Protein AF-Q4DKX8-F1 (afdb_monomer_lite)

pLDDT: mean 73.61, std 17.2, range [34.38, 92.38]

Organism: Trypanosoma cruzi (strain CL Brener) (NCBI:txid353153)

InterPro domains:
  IPR026714 Small acidic protein [PTHR22175] (88-178)
  IPR028124 Small acidic protein-like domain [PF15477] (117-176)

Structure (mmCIF, N/CA/C/O backbone):
data_AF-Q4DKX8-F1
#
_entry.id   AF-Q4DKX8-F1
#
loop_
_atom_site.group_PDB
_atom_site.id
_atom_site.type_symbol
_atom_site.label_atom_id
_atom_site.label_alt_id
_atom_site.label_comp_id
_atom_site.label_asym_id
_atom_site.label_entity_id
_atom_site.label_seq_id
_atom_site.pdbx_PDB_ins_code
_atom_site.Cartn_x
_atom_site.Cartn_y
_atom_site.Cartn_z
_atom_site.occupancy
_atom_site.B_iso_or_equiv
_atom_site.auth_seq_id
_atom_site.auth_comp_id
_atom_site.auth_asym_id
_atom_site.auth_atom_id
_atom_site.pdbx_PDB_model_num
ATOM 1 N N . MET A 1 1 ? -4.091 -10.040 37.675 1.00 53.66 1 MET A N 1
ATOM 2 C CA . MET A 1 1 ? -3.765 -8.819 36.909 1.00 53.66 1 MET A CA 1
ATOM 3 C C . MET A 1 1 ? -2.297 -8.882 36.534 1.00 53.66 1 MET A C 1
ATOM 5 O O . MET A 1 1 ? -1.491 -9.149 37.420 1.00 53.66 1 MET A O 1
ATOM 9 N N . ASN A 1 2 ? -1.947 -8.693 35.261 1.00 70.88 2 ASN A N 1
ATOM 10 C CA . ASN A 1 2 ? -0.541 -8.594 34.861 1.00 70.88 2 ASN A CA 1
ATOM 11 C C . ASN A 1 2 ? 0.076 -7.380 35.565 1.00 70.88 2 ASN A C 1
ATOM 13 O O . ASN A 1 2 ? -0.576 -6.344 35.701 1.00 70.88 2 ASN A O 1
ATOM 17 N N . SER A 1 3 ? 1.313 -7.498 36.051 1.00 85.38 3 SER A N 1
ATOM 18 C CA . SER A 1 3 ? 1.998 -6.323 36.591 1.00 85.38 3 SER A CA 1
ATOM 19 C C . SER A 1 3 ? 2.188 -5.300 35.468 1.00 85.38 3 SER A C 1
ATOM 21 O O . SER A 1 3 ? 2.445 -5.677 34.323 1.00 85.38 3 SER A O 1
ATOM 23 N N . LEU A 1 4 ? 2.103 -4.006 35.785 1.00 84.00 4 LEU A N 1
ATOM 24 C CA . LEU A 1 4 ? 2.319 -2.937 34.801 1.00 84.00 4 LEU A CA 1
ATOM 25 C C . LEU A 1 4 ? 3.679 -3.087 34.095 1.00 84.00 4 LEU A C 1
ATOM 27 O O . LEU A 1 4 ? 3.784 -2.877 32.892 1.00 84.00 4 LEU A O 1
ATOM 31 N N . LYS A 1 5 ? 4.699 -3.568 34.819 1.00 88.62 5 LYS A N 1
ATOM 32 C CA . LYS A 1 5 ? 6.015 -3.900 34.257 1.00 88.62 5 LYS A CA 1
ATOM 33 C C . LYS A 1 5 ? 5.950 -5.027 33.216 1.00 88.62 5 LYS A C 1
ATOM 35 O O . LYS A 1 5 ? 6.627 -4.932 32.196 1.00 88.62 5 LYS A O 1
ATOM 40 N N . SER A 1 6 ? 5.143 -6.067 33.447 1.00 86.94 6 SER A N 1
ATOM 41 C CA . SER A 1 6 ? 4.933 -7.150 32.470 1.00 86.94 6 SER A CA 1
ATOM 42 C C . SER A 1 6 ? 4.263 -6.618 31.209 1.00 86.94 6 SER A C 1
ATOM 44 O O . SER A 1 6 ? 4.777 -6.827 30.115 1.00 86.94 6 SER A O 1
ATOM 46 N N . ALA A 1 7 ? 3.187 -5.841 31.369 1.00 85.00 7 ALA A N 1
ATOM 47 C CA . ALA A 1 7 ? 2.455 -5.262 30.245 1.00 85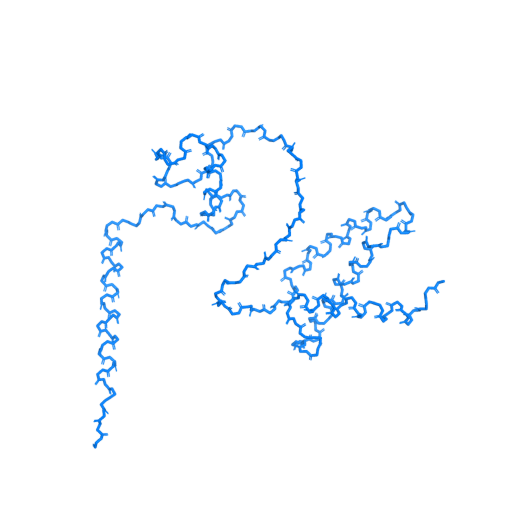.00 7 ALA A CA 1
ATOM 48 C C . ALA A 1 7 ? 3.340 -4.327 29.400 1.00 85.00 7 ALA A C 1
ATOM 50 O O . ALA A 1 7 ? 3.304 -4.375 28.172 1.00 85.00 7 ALA A O 1
ATOM 51 N N . MET A 1 8 ? 4.192 -3.516 30.039 1.00 87.12 8 MET A N 1
ATOM 52 C CA . MET A 1 8 ? 5.156 -2.667 29.329 1.00 87.12 8 MET A CA 1
ATOM 53 C C . MET A 1 8 ? 6.190 -3.487 28.552 1.00 87.12 8 MET A C 1
ATOM 55 O O . MET A 1 8 ? 6.495 -3.151 27.409 1.00 87.12 8 MET A O 1
ATOM 59 N N . LYS A 1 9 ? 6.707 -4.575 29.136 1.00 89.06 9 LYS A N 1
ATOM 60 C CA . LYS A 1 9 ? 7.671 -5.458 28.464 1.00 89.06 9 LYS A CA 1
ATOM 61 C C . LYS A 1 9 ? 7.043 -6.176 27.267 1.00 89.06 9 LYS A C 1
ATOM 63 O O . LYS A 1 9 ? 7.668 -6.273 26.214 1.00 89.06 9 LYS A O 1
ATOM 68 N N . GLU A 1 10 ? 5.803 -6.636 27.409 1.00 87.81 10 GLU A N 1
ATOM 69 C CA . GLU A 1 10 ? 5.019 -7.225 26.320 1.00 87.81 10 GLU A CA 1
ATOM 70 C C . GLU A 1 10 ? 4.785 -6.208 25.199 1.00 87.81 10 GLU A C 1
ATOM 72 O O . GLU A 1 10 ? 5.037 -6.503 24.030 1.00 87.81 10 GLU A O 1
ATOM 77 N N . LEU A 1 11 ? 4.388 -4.980 25.545 1.00 88.31 11 LEU A N 1
ATOM 78 C CA . LEU A 1 11 ? 4.198 -3.908 24.574 1.00 88.31 11 LEU A CA 1
ATOM 79 C C . LEU A 1 11 ? 5.499 -3.592 23.823 1.00 88.31 11 LEU A C 1
ATOM 81 O O . LEU A 1 11 ? 5.490 -3.529 22.593 1.00 88.31 11 LEU A O 1
ATOM 85 N N . GLN A 1 12 ? 6.620 -3.462 24.535 1.00 87.69 12 GLN A N 1
ATOM 86 C CA . GLN A 1 12 ? 7.929 -3.221 23.930 1.00 87.69 12 GLN A CA 1
ATOM 87 C C . GLN A 1 12 ? 8.333 -4.356 22.979 1.00 87.69 12 GLN A C 1
ATOM 89 O O . GLN A 1 12 ? 8.788 -4.086 21.869 1.00 87.69 12 GLN A O 1
ATOM 94 N N . ALA A 1 13 ? 8.093 -5.614 23.355 1.00 88.56 13 ALA A N 1
ATOM 95 C CA . ALA A 1 13 ? 8.340 -6.759 22.481 1.00 88.56 13 ALA A CA 1
ATOM 96 C C . ALA A 1 13 ? 7.457 -6.722 21.220 1.00 88.56 13 ALA A C 1
ATOM 98 O O . ALA A 1 13 ? 7.939 -6.967 20.116 1.00 88.56 13 ALA A O 1
ATOM 99 N N . THR A 1 14 ? 6.174 -6.358 21.347 1.00 89.06 14 THR A N 1
ATOM 100 C CA . THR A 1 14 ? 5.289 -6.214 20.177 1.00 89.06 14 THR A CA 1
ATOM 101 C C . THR A 1 14 ? 5.687 -5.052 19.267 1.00 89.06 14 THR A C 1
ATOM 103 O O . THR A 1 14 ? 5.531 -5.154 18.049 1.00 89.06 14 THR A O 1
ATOM 106 N N . ALA A 1 15 ? 6.219 -3.968 19.836 1.00 87.81 15 ALA A N 1
ATOM 107 C CA . ALA A 1 15 ? 6.753 -2.839 19.086 1.00 87.81 15 ALA A CA 1
ATOM 108 C C . ALA A 1 15 ? 8.030 -3.229 18.326 1.00 87.81 15 ALA A C 1
ATOM 110 O O . ALA A 1 15 ? 8.128 -2.935 17.137 1.00 87.81 15 ALA A O 1
ATOM 111 N N . ALA A 1 16 ? 8.946 -3.967 18.962 1.00 87.75 16 ALA A N 1
ATOM 112 C CA . ALA A 1 16 ? 10.153 -4.492 18.319 1.00 87.75 16 ALA A CA 1
ATOM 113 C C . ALA A 1 16 ? 9.813 -5.413 17.135 1.00 87.75 16 ALA A C 1
ATOM 115 O O . ALA A 1 16 ? 10.269 -5.178 16.021 1.00 87.75 16 ALA A O 1
ATOM 116 N N . GLN A 1 17 ? 8.891 -6.365 17.319 1.00 88.12 17 GLN A N 1
ATOM 117 C CA . GLN A 1 17 ? 8.407 -7.221 16.225 1.00 88.12 17 GLN A CA 1
ATOM 118 C C . GLN A 1 17 ? 7.767 -6.421 15.078 1.00 88.12 17 GLN A C 1
ATOM 120 O O . GLN A 1 17 ? 7.853 -6.801 13.907 1.00 88.12 17 GLN A O 1
ATOM 125 N N . LEU A 1 18 ? 7.078 -5.316 15.394 1.00 85.12 18 LEU A N 1
ATOM 126 C CA . LEU A 1 18 ? 6.497 -4.443 14.377 1.00 85.12 18 LEU A CA 1
ATOM 127 C C . LEU A 1 18 ? 7.596 -3.715 13.595 1.00 85.12 18 LEU A C 1
ATOM 129 O O . LEU A 1 18 ? 7.509 -3.685 12.365 1.00 85.12 18 LEU A O 1
ATOM 133 N N . ALA A 1 19 ? 8.621 -3.194 14.274 1.00 85.88 19 ALA A N 1
ATOM 134 C CA . ALA A 1 19 ? 9.791 -2.576 13.650 1.00 85.88 19 ALA A CA 1
ATOM 135 C C . ALA A 1 19 ? 10.514 -3.562 12.716 1.00 85.88 19 ALA A C 1
ATOM 137 O O . ALA A 1 19 ? 10.664 -3.278 11.526 1.00 85.88 19 ALA A O 1
ATOM 138 N N . GLU A 1 20 ? 10.806 -4.771 13.202 1.00 86.25 20 GLU A N 1
ATOM 139 C CA . GLU A 1 20 ? 11.453 -5.836 12.427 1.00 86.25 20 GLU A CA 1
ATOM 140 C C . GLU A 1 20 ? 10.646 -6.196 11.171 1.00 86.25 20 GLU A C 1
ATOM 142 O O . GLU A 1 20 ? 11.190 -6.318 10.073 1.00 86.25 20 GLU A O 1
ATOM 147 N N . SER A 1 21 ? 9.314 -6.280 11.280 1.00 84.75 21 SER A N 1
ATOM 148 C CA . SER A 1 21 ? 8.445 -6.562 10.125 1.00 84.75 21 SER A CA 1
ATOM 149 C C . SER A 1 21 ? 8.480 -5.474 9.041 1.00 84.75 21 SER A C 1
ATOM 151 O O . SER A 1 21 ? 8.116 -5.722 7.885 1.00 84.75 21 SER A O 1
ATOM 153 N N . ARG A 1 22 ? 8.903 -4.260 9.411 1.00 80.75 22 ARG A N 1
ATOM 154 C CA . ARG A 1 22 ? 9.116 -3.114 8.516 1.00 80.75 22 ARG A CA 1
ATOM 155 C C . ARG A 1 22 ? 10.561 -3.008 8.028 1.00 80.75 22 ARG A C 1
ATOM 157 O O . ARG A 1 22 ? 10.861 -2.093 7.266 1.00 80.75 22 ARG A O 1
ATOM 164 N N . GLY A 1 23 ? 11.411 -3.959 8.411 1.00 81.75 23 GLY A N 1
ATOM 165 C CA . GLY A 1 23 ? 12.832 -3.996 8.089 1.00 81.75 23 GLY A CA 1
ATOM 166 C C . GLY A 1 23 ? 13.694 -3.137 9.007 1.00 81.75 23 GLY A C 1
ATOM 167 O O . GLY A 1 23 ? 14.895 -3.099 8.799 1.00 81.75 23 GLY A O 1
ATOM 168 N N . LEU A 1 24 ? 13.110 -2.460 9.998 1.00 79.75 24 LEU A N 1
ATOM 169 C CA . LEU A 1 24 ? 13.844 -1.594 10.916 1.00 79.75 24 LEU A CA 1
ATOM 170 C C . LEU A 1 24 ? 14.395 -2.444 12.060 1.00 79.75 24 LEU A C 1
ATOM 172 O O . LEU A 1 24 ? 13.632 -3.157 12.715 1.00 79.75 24 LEU A O 1
ATOM 176 N N . GLN A 1 25 ? 15.697 -2.354 12.317 1.00 76.44 25 GLN A N 1
ATOM 177 C CA . GLN A 1 25 ? 16.256 -2.872 13.561 1.00 76.44 25 GLN A CA 1
ATOM 178 C C . GLN A 1 25 ? 15.799 -1.969 14.719 1.00 76.44 25 GLN A C 1
ATOM 180 O O . GLN A 1 25 ? 15.749 -0.747 14.550 1.00 76.44 25 GLN A O 1
ATOM 185 N N . PRO A 1 26 ? 15.451 -2.525 15.894 1.00 65.12 26 PRO A N 1
ATOM 186 C CA . PRO A 1 26 ? 14.997 -1.730 17.038 1.00 65.12 26 PRO A CA 1
ATOM 187 C C . PRO A 1 26 ? 16.051 -0.712 17.506 1.00 65.12 26 PRO A C 1
ATOM 189 O O . PRO A 1 26 ? 15.681 0.354 17.995 1.00 65.12 26 PRO A O 1
ATOM 192 N N . ASP A 1 27 ? 17.334 -1.014 17.294 1.00 68.69 27 ASP A N 1
ATOM 193 C CA . ASP A 1 27 ? 18.463 -0.149 17.656 1.00 68.69 27 ASP A CA 1
ATOM 194 C C . ASP A 1 27 ? 18.782 0.918 16.590 1.00 68.69 27 ASP A C 1
ATOM 196 O O . ASP A 1 27 ? 19.460 1.899 16.884 1.00 68.69 27 ASP A O 1
ATOM 200 N N . GLU A 1 28 ? 18.265 0.774 15.365 1.00 67.12 28 GLU A N 1
ATOM 201 C CA . GLU A 1 28 ? 18.548 1.671 14.230 1.00 67.12 28 GLU A CA 1
ATOM 202 C C . GLU A 1 28 ? 17.415 2.671 13.961 1.00 67.12 28 GLU A C 1
ATOM 204 O O . GLU A 1 28 ? 17.317 3.236 12.871 1.00 67.12 28 GLU A O 1
ATOM 209 N N . LEU A 1 29 ? 16.521 2.896 14.929 1.00 63.81 29 LEU A N 1
ATOM 210 C CA . LEU A 1 29 ? 15.419 3.836 14.743 1.00 63.81 29 LEU A CA 1
ATOM 211 C C . LEU A 1 29 ? 15.975 5.256 14.513 1.00 63.81 29 LEU A C 1
ATOM 213 O O . LEU A 1 29 ? 16.571 5.824 15.431 1.00 63.81 29 LEU A O 1
ATOM 217 N N . PRO A 1 30 ? 15.762 5.862 13.323 1.00 67.00 30 PRO A N 1
ATOM 218 C CA . PRO A 1 30 ? 16.430 7.109 12.939 1.00 67.00 30 PRO A CA 1
ATOM 219 C C . PRO A 1 30 ? 16.075 8.278 13.853 1.00 67.00 30 PRO A C 1
ATOM 221 O O . PRO A 1 30 ? 16.849 9.223 14.011 1.00 67.00 30 PRO A O 1
ATOM 224 N N . CYS A 1 31 ? 14.878 8.242 14.443 1.00 80.00 31 CYS A N 1
ATOM 225 C CA . CYS A 1 31 ? 14.426 9.279 15.344 1.00 80.00 31 CYS A CA 1
ATOM 226 C C . CYS A 1 31 ? 13.512 8.750 16.457 1.00 80.00 31 CYS A C 1
ATOM 228 O O . CYS A 1 31 ? 12.772 7.777 16.311 1.00 80.00 31 CYS A O 1
ATOM 230 N N . HIS A 1 32 ? 13.508 9.460 17.587 1.00 85.06 32 HIS A N 1
ATOM 231 C CA . HIS A 1 32 ? 12.638 9.152 18.724 1.00 85.06 32 HIS A CA 1
ATOM 232 C C . HIS A 1 32 ? 11.141 9.169 18.354 1.00 85.06 32 HIS A C 1
ATOM 234 O O . HIS A 1 32 ? 10.355 8.392 18.893 1.00 85.06 32 HIS A O 1
ATOM 240 N N . LYS A 1 33 ? 10.736 10.024 17.404 1.00 87.75 33 LYS A N 1
ATOM 241 C CA . LYS A 1 33 ? 9.341 10.115 16.942 1.00 87.75 33 LYS A CA 1
ATOM 242 C C . LYS A 1 33 ? 8.885 8.833 16.239 1.00 87.75 33 LYS A C 1
ATOM 244 O O . LYS A 1 33 ? 7.769 8.383 16.478 1.00 87.75 33 LYS A O 1
ATOM 249 N N . ASP A 1 34 ? 9.755 8.217 15.447 1.00 86.69 34 ASP A N 1
ATOM 250 C CA . ASP A 1 34 ? 9.492 6.946 14.766 1.00 86.69 34 ASP A CA 1
ATOM 251 C C . ASP A 1 34 ? 9.295 5.809 15.766 1.00 86.69 34 ASP A C 1
ATOM 253 O O . ASP A 1 34 ? 8.348 5.027 15.651 1.00 86.69 34 ASP A O 1
ATOM 257 N N . ALA A 1 35 ? 10.134 5.774 16.806 1.00 85.75 35 ALA A N 1
ATOM 258 C CA . ALA A 1 35 ? 9.983 4.836 17.912 1.00 85.75 35 ALA A CA 1
ATOM 259 C C . ALA A 1 35 ? 8.612 4.982 18.595 1.00 85.75 35 ALA A C 1
ATOM 261 O O . ALA A 1 35 ? 7.921 3.987 18.825 1.00 85.75 35 ALA A O 1
ATOM 262 N N . LEU A 1 36 ? 8.181 6.221 18.865 1.00 89.31 36 LEU A N 1
ATOM 263 C CA . LEU A 1 36 ? 6.869 6.504 19.453 1.00 89.31 36 LEU A CA 1
ATOM 264 C C . LEU A 1 36 ? 5.710 6.110 18.527 1.00 89.31 36 LEU A C 1
ATOM 266 O O . LEU A 1 36 ? 4.711 5.574 19.006 1.00 89.31 36 LEU A O 1
ATOM 270 N N . LEU A 1 37 ? 5.831 6.323 17.215 1.00 90.50 37 LEU A N 1
ATOM 271 C CA . LEU A 1 37 ? 4.808 5.928 16.240 1.00 90.50 37 LEU A CA 1
ATOM 272 C C . LEU A 1 37 ? 4.648 4.405 16.163 1.00 90.50 37 LEU A C 1
ATOM 274 O O . LEU A 1 37 ? 3.522 3.900 16.151 1.00 90.50 37 LEU A O 1
ATOM 278 N N . ILE A 1 38 ? 5.758 3.663 16.157 1.00 88.56 38 ILE A N 1
ATOM 279 C CA . ILE A 1 38 ? 5.747 2.194 16.196 1.00 88.56 38 ILE A CA 1
ATOM 280 C C . ILE A 1 38 ? 5.124 1.702 17.505 1.00 88.56 38 ILE A C 1
ATOM 282 O O . ILE A 1 38 ? 4.266 0.816 17.476 1.00 88.56 38 ILE A O 1
ATOM 286 N N . LEU A 1 39 ? 5.503 2.301 18.639 1.00 90.19 39 LEU A N 1
ATOM 287 C C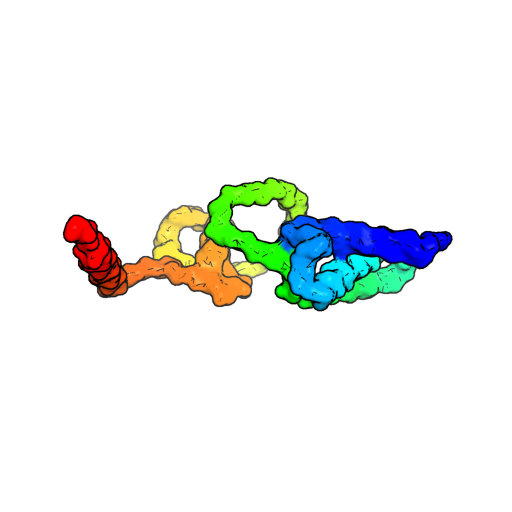A . LEU A 1 39 ? 4.948 1.971 19.950 1.00 90.19 39 LEU A CA 1
ATOM 288 C C . LEU A 1 39 ? 3.434 2.220 19.999 1.00 90.19 39 LEU A C 1
ATOM 290 O O . LEU A 1 39 ? 2.685 1.352 20.444 1.00 90.19 39 LEU A O 1
ATOM 294 N N . ALA A 1 40 ? 2.969 3.363 19.490 1.00 91.94 40 ALA A N 1
ATOM 295 C CA . ALA A 1 40 ? 1.550 3.697 19.417 1.00 91.94 40 ALA A CA 1
ATOM 296 C C . ALA A 1 40 ? 0.778 2.703 18.534 1.00 91.94 40 ALA A C 1
ATOM 298 O O . ALA A 1 40 ? -0.269 2.188 18.930 1.00 91.94 40 ALA A O 1
ATOM 299 N N . ALA A 1 41 ? 1.314 2.362 17.358 1.00 91.06 41 ALA A N 1
ATOM 300 C CA . ALA A 1 41 ? 0.700 1.377 16.472 1.00 91.06 41 ALA A CA 1
ATOM 301 C C . ALA A 1 41 ? 0.652 -0.032 17.093 1.00 91.06 41 ALA A C 1
ATOM 303 O O . ALA A 1 41 ? -0.315 -0.768 16.869 1.00 91.06 41 ALA A O 1
ATOM 304 N N . ALA A 1 42 ? 1.668 -0.410 17.874 1.00 90.06 42 ALA A N 1
ATOM 305 C CA . ALA A 1 42 ? 1.698 -1.664 18.620 1.00 90.06 42 ALA A CA 1
ATOM 306 C C . ALA A 1 42 ? 0.676 -1.672 19.768 1.00 90.06 42 ALA A C 1
ATOM 308 O O . ALA A 1 42 ? -0.053 -2.652 19.920 1.00 90.06 42 ALA A O 1
ATOM 309 N N . ALA A 1 43 ? 0.547 -0.566 20.506 1.00 91.06 43 ALA A N 1
ATOM 310 C CA . ALA A 1 43 ? -0.436 -0.418 21.578 1.00 91.06 43 ALA A CA 1
ATOM 311 C C . ALA A 1 43 ? -1.869 -0.578 21.054 1.00 91.06 43 ALA A C 1
ATOM 313 O O . ALA A 1 43 ? -2.632 -1.384 21.582 1.00 91.06 43 ALA A O 1
ATOM 314 N N . LEU A 1 44 ? -2.205 0.095 19.948 1.00 89.94 44 LEU A N 1
ATOM 315 C CA . LEU A 1 44 ? -3.514 -0.047 19.302 1.00 89.94 44 LEU A CA 1
ATOM 316 C C . LEU A 1 44 ? -3.776 -1.487 18.839 1.00 89.94 44 LEU A C 1
ATOM 318 O O . LEU A 1 44 ? -4.888 -1.992 18.963 1.00 89.94 44 LEU A O 1
ATOM 322 N N . LYS A 1 45 ? -2.745 -2.182 18.345 1.00 88.44 45 LYS A N 1
ATOM 323 C CA . LYS A 1 45 ? -2.854 -3.590 17.946 1.00 88.44 45 LYS A CA 1
ATOM 324 C C . LYS A 1 45 ? -3.085 -4.522 19.142 1.00 88.44 45 LYS A C 1
ATOM 326 O O . LYS A 1 45 ? -3.687 -5.574 18.955 1.00 88.44 45 LYS A O 1
ATOM 331 N N . ASN A 1 46 ? -2.610 -4.175 20.337 1.00 86.94 46 ASN A N 1
ATOM 332 C CA . ASN A 1 46 ? -2.888 -4.952 21.546 1.00 86.94 46 ASN A CA 1
ATOM 333 C C . ASN A 1 46 ? -4.319 -4.715 22.044 1.00 86.94 46 ASN A C 1
ATOM 335 O O . ASN A 1 46 ? -4.997 -5.689 22.340 1.00 86.94 46 ASN A O 1
ATOM 339 N N . ILE A 1 47 ? -4.819 -3.474 21.990 1.00 84.31 47 ILE A N 1
ATOM 340 C CA . ILE A 1 47 ? -6.230 -3.162 22.294 1.00 84.31 47 ILE A CA 1
ATOM 341 C C . ILE A 1 47 ? -7.179 -3.959 21.385 1.00 84.31 47 ILE A C 1
ATOM 343 O O . ILE A 1 47 ? -8.203 -4.452 21.837 1.00 84.31 47 ILE A O 1
ATOM 347 N N . GLU A 1 48 ? -6.826 -4.142 20.109 1.00 82.56 48 GLU A N 1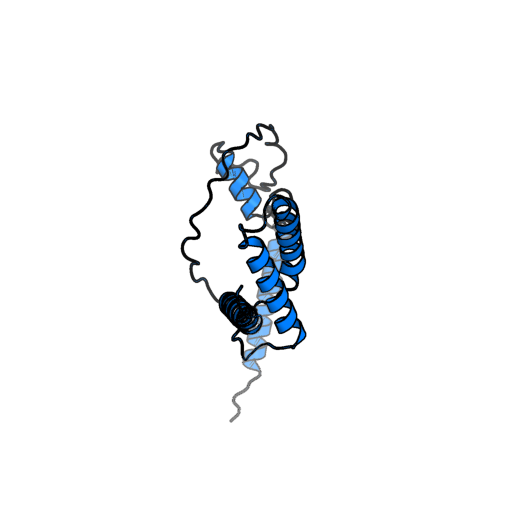
ATOM 348 C CA . GLU A 1 48 ? -7.610 -4.981 19.191 1.00 82.56 48 GLU A CA 1
ATOM 349 C C . GLU A 1 48 ? -7.642 -6.469 19.563 1.00 82.56 48 GLU A C 1
ATOM 351 O O . GLU A 1 48 ? -8.582 -7.162 19.181 1.00 82.56 48 GLU A O 1
ATOM 356 N N . LYS A 1 49 ? -6.596 -6.974 20.227 1.00 82.50 49 LYS A N 1
ATOM 357 C CA . LYS A 1 49 ? -6.489 -8.380 20.642 1.00 82.50 49 LYS A CA 1
ATOM 358 C C . LYS A 1 49 ? -7.129 -8.644 21.996 1.00 82.50 49 LYS A C 1
ATOM 360 O O . LYS A 1 49 ? -7.396 -9.803 22.300 1.00 82.50 49 LYS A O 1
ATOM 365 N N . ASP A 1 50 ? -7.330 -7.608 22.805 1.00 78.62 50 ASP A N 1
ATOM 366 C CA . ASP A 1 50 ? -8.020 -7.719 24.084 1.00 78.62 50 ASP A CA 1
ATOM 367 C C . ASP A 1 50 ? -9.521 -7.944 23.843 1.00 78.62 50 ASP A C 1
ATOM 369 O O . ASP A 1 50 ? -10.366 -7.071 24.025 1.00 78.62 50 ASP A O 1
ATOM 373 N N . GLU A 1 51 ? -9.857 -9.173 23.448 1.00 66.00 51 GLU A N 1
ATOM 374 C CA . GLU A 1 51 ? -11.230 -9.670 23.300 1.00 66.00 51 GLU A CA 1
ATOM 375 C C . GLU A 1 51 ? -11.975 -9.706 24.650 1.00 66.00 51 GLU A C 1
ATOM 377 O O . GLU A 1 51 ? -13.200 -9.768 24.691 1.00 66.00 51 GLU A O 1
ATOM 382 N N . ASN A 1 52 ? -11.242 -9.615 25.767 1.00 64.12 52 ASN A N 1
ATOM 383 C CA . ASN A 1 52 ? -11.774 -9.725 27.126 1.00 64.12 52 ASN A CA 1
ATOM 384 C C . ASN A 1 52 ? -12.544 -8.491 27.625 1.00 64.12 52 ASN A C 1
ATOM 386 O O . ASN A 1 52 ? -13.127 -8.545 28.710 1.00 64.12 52 ASN A O 1
ATOM 390 N N . ILE A 1 53 ? -12.566 -7.377 26.887 1.00 58.91 53 ILE A N 1
ATOM 391 C CA . ILE A 1 53 ? -13.323 -6.196 27.316 1.00 58.91 53 ILE A CA 1
ATOM 392 C C . ILE A 1 53 ? -14.777 -6.363 26.857 1.00 58.91 53 ILE A C 1
ATOM 394 O O . ILE A 1 53 ? -15.134 -6.162 25.699 1.00 58.91 53 ILE A O 1
ATOM 398 N N . PHE A 1 54 ? -15.616 -6.796 27.794 1.00 54.56 54 PHE A N 1
ATOM 399 C CA . PHE A 1 54 ? -17.056 -6.989 27.653 1.00 54.56 54 PHE A CA 1
ATOM 400 C C . PHE A 1 54 ? -17.755 -5.795 26.977 1.00 54.56 54 PHE A C 1
ATOM 402 O O . PHE A 1 54 ? -17.689 -4.678 27.477 1.00 54.56 54 PHE A O 1
ATOM 409 N N . LEU A 1 55 ? -18.498 -6.078 25.898 1.00 56.88 55 LEU A N 1
ATOM 410 C CA . LEU A 1 55 ? -19.605 -5.302 25.300 1.00 56.88 55 LEU A CA 1
ATOM 411 C C . LEU A 1 55 ? -19.302 -3.900 24.730 1.00 56.88 55 LEU A C 1
ATOM 413 O O . LEU A 1 55 ? -19.794 -3.585 23.652 1.00 56.88 55 LEU A O 1
ATOM 417 N N . SER A 1 56 ? -18.473 -3.081 25.372 1.00 58.81 56 SER A N 1
ATOM 418 C CA . SER A 1 56 ? -18.031 -1.772 24.865 1.00 58.81 56 SER A CA 1
ATOM 419 C C . SER A 1 56 ? -16.799 -1.861 23.954 1.00 58.81 56 SER A C 1
ATOM 421 O O . SER A 1 56 ? -16.389 -0.868 23.352 1.00 58.81 56 SER A O 1
ATOM 423 N N . SER A 1 57 ? -16.218 -3.053 23.793 1.00 68.31 57 SER A N 1
ATOM 424 C CA . SER A 1 57 ? -15.016 -3.252 22.981 1.00 68.31 57 SER A CA 1
ATOM 425 C C . SER A 1 57 ? -15.238 -3.104 21.486 1.00 68.31 57 SER A C 1
ATOM 427 O O . SER A 1 57 ? -14.299 -2.713 20.813 1.00 68.31 57 SER A O 1
ATOM 429 N N . SER A 1 58 ? -16.427 -3.358 20.931 1.00 80.06 58 SER A N 1
ATOM 430 C CA . SER A 1 58 ? -16.592 -3.305 19.467 1.00 80.06 58 SER A CA 1
ATOM 431 C C . SER A 1 58 ? -16.288 -1.913 18.905 1.00 80.06 58 SER A C 1
ATOM 433 O O . SER A 1 58 ? -15.540 -1.783 17.934 1.00 80.06 58 SER A O 1
ATOM 435 N N . GLU A 1 59 ? -16.809 -0.864 19.545 1.00 84.44 59 GLU A N 1
ATOM 436 C CA . GLU A 1 59 ? -16.532 0.523 19.158 1.00 84.44 59 GLU A CA 1
ATOM 437 C C . GLU A 1 59 ? -15.068 0.892 19.403 1.00 84.44 59 GLU A C 1
ATOM 439 O O . GLU A 1 59 ? -14.435 1.496 18.540 1.00 84.44 59 GLU A O 1
ATOM 444 N N . ILE A 1 60 ? -14.496 0.463 20.532 1.00 85.56 60 ILE A N 1
ATOM 445 C CA . ILE A 1 60 ? -13.088 0.709 20.873 1.00 85.56 60 ILE A CA 1
ATOM 446 C C . ILE A 1 60 ? -12.156 0.024 19.865 1.00 85.56 60 ILE A C 1
ATOM 448 O O . ILE A 1 60 ? -11.195 0.628 19.397 1.00 85.56 60 ILE A O 1
ATOM 452 N N . VAL A 1 61 ? -12.450 -1.215 19.480 1.00 87.69 61 VAL A N 1
ATOM 453 C CA . VAL A 1 61 ? -11.699 -1.993 18.490 1.00 87.69 61 VAL A CA 1
ATOM 454 C C . VAL A 1 61 ? -11.841 -1.355 17.109 1.00 87.69 61 VAL A C 1
ATOM 456 O O . VAL A 1 61 ? -10.854 -1.252 16.380 1.00 87.69 61 VAL A O 1
ATOM 459 N N . ALA A 1 62 ? -13.036 -0.889 16.734 1.00 88.06 62 ALA A N 1
ATOM 460 C CA . ALA A 1 62 ? -13.246 -0.161 15.485 1.00 88.06 62 ALA A CA 1
ATOM 461 C C . ALA A 1 62 ? -12.469 1.167 15.464 1.00 88.06 62 ALA A C 1
ATOM 463 O O . ALA A 1 62 ? -11.786 1.468 14.481 1.00 88.06 62 ALA A O 1
ATOM 464 N N . ALA A 1 63 ? -12.499 1.922 16.564 1.00 89.50 63 ALA A N 1
ATOM 465 C CA . ALA A 1 63 ? -11.735 3.151 16.732 1.00 89.50 63 ALA A CA 1
ATOM 466 C C . ALA A 1 63 ? -10.221 2.888 16.690 1.00 89.50 63 ALA A C 1
ATOM 468 O O . ALA A 1 63 ? -9.496 3.603 16.000 1.00 89.50 63 ALA A O 1
ATOM 469 N N . ALA A 1 64 ? -9.741 1.823 17.338 1.00 89.88 64 ALA A N 1
ATOM 470 C CA . ALA A 1 64 ? -8.336 1.421 17.318 1.00 89.88 64 ALA A CA 1
ATOM 471 C C . ALA A 1 64 ? -7.869 1.033 15.906 1.00 89.88 64 ALA A C 1
ATOM 473 O O . ALA A 1 64 ? -6.807 1.480 15.459 1.00 89.88 64 ALA A O 1
ATOM 474 N N . LYS A 1 65 ? -8.695 0.283 15.163 1.00 89.94 65 LYS A N 1
ATOM 475 C CA . LYS A 1 65 ? -8.446 -0.037 13.749 1.00 89.94 65 LYS A CA 1
ATOM 476 C C . LYS A 1 65 ? -8.376 1.228 12.900 1.00 89.94 65 LYS A C 1
ATOM 478 O O . LYS A 1 65 ? -7.433 1.387 12.124 1.00 89.94 65 LYS A O 1
ATOM 483 N N . SER A 1 66 ? -9.338 2.136 13.066 1.00 92.06 66 SER A N 1
ATOM 484 C CA . SER A 1 66 ? -9.370 3.419 12.356 1.00 92.06 66 SER A CA 1
ATOM 485 C C . SER A 1 66 ? -8.116 4.252 12.645 1.00 92.06 66 SER A C 1
ATOM 487 O O . SER A 1 66 ? -7.417 4.672 11.722 1.00 92.06 66 SER A O 1
ATOM 489 N N . ALA A 1 67 ? -7.734 4.383 13.918 1.00 91.94 67 ALA A N 1
ATOM 490 C CA . ALA A 1 67 ? -6.522 5.083 14.329 1.00 91.94 67 ALA A CA 1
ATOM 491 C C . ALA A 1 67 ? -5.253 4.464 13.717 1.00 91.94 67 ALA A C 1
ATOM 493 O O . ALA A 1 67 ? -4.400 5.183 13.200 1.00 91.94 67 ALA A O 1
ATOM 494 N N . ARG A 1 68 ? -5.135 3.130 13.672 1.00 90.12 68 ARG A N 1
ATOM 495 C CA . ARG A 1 68 ? -4.006 2.467 12.993 1.00 90.12 68 ARG A CA 1
ATOM 496 C C . ARG A 1 68 ? -3.986 2.712 11.494 1.00 90.12 68 ARG A C 1
ATOM 498 O O . ARG A 1 68 ? -2.902 2.834 10.925 1.00 90.12 68 ARG A O 1
ATOM 505 N N . HIS A 1 69 ? -5.150 2.764 10.852 1.00 90.75 69 HIS A N 1
ATOM 506 C CA . HIS A 1 69 ? -5.242 3.123 9.441 1.00 90.75 69 HIS A CA 1
ATOM 507 C C . HIS A 1 69 ? -4.753 4.553 9.197 1.00 90.75 69 HIS A C 1
ATOM 509 O O . HIS A 1 69 ? -3.982 4.754 8.262 1.00 90.75 69 HIS A O 1
ATOM 515 N N . MET A 1 70 ? -5.100 5.498 10.074 1.00 92.38 70 MET A N 1
ATOM 516 C CA . MET A 1 70 ? -4.617 6.882 9.999 1.00 92.38 70 MET A CA 1
ATOM 517 C C . MET A 1 70 ? -3.112 7.008 10.260 1.00 92.38 70 MET A C 1
ATOM 519 O O . MET A 1 70 ? -2.447 7.794 9.599 1.00 92.38 70 MET A O 1
ATOM 523 N N . LEU A 1 71 ? -2.547 6.212 11.173 1.00 89.38 71 LEU A N 1
ATOM 524 C CA . LEU A 1 71 ? -1.103 6.219 11.447 1.00 89.38 71 LEU A CA 1
ATOM 525 C C . LEU A 1 71 ? -0.278 5.515 10.360 1.00 89.38 71 LEU A C 1
ATOM 527 O O . LEU A 1 71 ? 0.927 5.730 10.258 1.00 89.38 71 LEU A O 1
ATOM 531 N N . ARG A 1 72 ? -0.903 4.666 9.535 1.00 88.00 72 ARG A N 1
ATOM 532 C CA . ARG A 1 72 ? -0.209 3.812 8.562 1.00 88.00 72 ARG A CA 1
ATOM 533 C C . ARG A 1 72 ? 0.702 4.557 7.573 1.00 88.00 72 ARG A C 1
ATOM 535 O O . ARG A 1 72 ? 1.773 4.004 7.320 1.00 88.00 72 ARG A O 1
ATOM 542 N N . PRO A 1 73 ? 0.329 5.724 7.011 1.00 87.38 73 PRO A N 1
ATOM 543 C CA . PRO A 1 73 ? 1.185 6.479 6.092 1.00 87.38 73 PRO A CA 1
ATOM 544 C C . PRO A 1 73 ? 2.402 7.109 6.776 1.00 87.38 73 PRO A C 1
ATOM 546 O O . PRO A 1 73 ? 3.418 7.317 6.128 1.00 87.38 73 PRO A O 1
ATOM 549 N N . TYR A 1 74 ? 2.301 7.394 8.076 1.00 86.06 74 TYR A N 1
ATOM 550 C CA . TYR A 1 74 ? 3.357 8.043 8.856 1.00 86.06 74 TYR A CA 1
ATOM 551 C C . TYR A 1 74 ? 4.330 7.050 9.486 1.00 86.06 74 TYR A C 1
ATOM 553 O O . TYR A 1 74 ? 5.349 7.456 10.034 1.00 86.06 74 TYR A O 1
ATOM 561 N N . LEU A 1 75 ? 4.013 5.753 9.455 1.00 84.31 75 LEU A N 1
ATOM 562 C CA . LEU A 1 75 ? 4.899 4.747 10.017 1.00 84.31 75 LEU A CA 1
ATOM 563 C C . LEU A 1 75 ? 6.182 4.652 9.187 1.00 84.31 75 LEU A C 1
ATOM 565 O O . LEU A 1 75 ? 6.097 4.477 7.966 1.00 84.31 75 LEU A O 1
ATOM 569 N N . PRO A 1 76 ? 7.352 4.666 9.844 1.00 80.75 76 PRO A N 1
ATOM 570 C CA . PRO A 1 76 ? 8.625 4.509 9.166 1.00 80.75 76 PRO A CA 1
ATOM 571 C C . PRO A 1 76 ? 8.644 3.162 8.436 1.00 80.75 76 PRO A C 1
ATOM 573 O O . PRO A 1 76 ? 8.250 2.112 8.959 1.00 80.75 76 PRO A O 1
ATOM 576 N N . CYS A 1 77 ? 9.069 3.203 7.183 1.00 75.50 77 CYS A N 1
ATOM 577 C CA . CYS A 1 77 ? 9.308 2.030 6.367 1.00 75.50 77 CYS A CA 1
ATOM 578 C C . CYS A 1 77 ? 10.707 2.191 5.806 1.00 75.50 77 CYS A C 1
ATOM 580 O O . CYS A 1 77 ? 11.010 3.241 5.240 1.00 75.50 77 CYS A O 1
ATOM 582 N N . LEU A 1 78 ? 11.547 1.168 5.953 1.00 69.88 78 LEU A N 1
ATOM 583 C CA . LEU A 1 78 ? 12.823 1.169 5.258 1.00 69.88 78 LEU A CA 1
ATOM 584 C C . LEU A 1 78 ? 12.506 1.265 3.767 1.00 69.88 78 LEU A C 1
ATOM 586 O O . LEU A 1 78 ? 11.756 0.432 3.237 1.00 69.88 78 LEU A O 1
ATOM 590 N N . LEU A 1 79 ? 12.987 2.337 3.134 1.00 64.75 79 LEU A N 1
ATOM 591 C CA . LEU A 1 79 ? 12.917 2.503 1.694 1.00 64.75 79 LEU A CA 1
ATOM 592 C C . LEU A 1 79 ? 13.714 1.322 1.140 1.00 64.75 79 LEU A C 1
ATOM 594 O O . LEU A 1 79 ? 14.940 1.316 1.192 1.00 64.75 79 LEU A O 1
ATOM 598 N N . ARG A 1 80 ? 13.023 0.250 0.737 1.00 56.59 80 ARG A N 1
ATOM 599 C CA . ARG A 1 80 ? 13.673 -0.824 -0.005 1.00 56.59 80 ARG A CA 1
ATOM 600 C C . ARG A 1 80 ? 14.149 -0.150 -1.273 1.00 56.59 80 ARG A C 1
ATOM 602 O O . ARG A 1 80 ? 13.308 0.216 -2.091 1.00 56.59 80 ARG A O 1
ATOM 609 N N . GLU A 1 81 ? 15.458 0.064 -1.377 1.00 46.16 81 GLU A N 1
ATOM 610 C CA . GLU A 1 81 ? 16.067 0.487 -2.626 1.00 46.16 81 GLU A CA 1
ATOM 611 C C . GLU A 1 81 ? 15.483 -0.381 -3.735 1.00 46.16 81 GLU A C 1
ATOM 613 O O . GLU A 1 81 ? 15.346 -1.600 -3.577 1.00 46.16 81 GLU A O 1
ATOM 618 N N . GLU A 1 82 ? 15.017 0.279 -4.791 1.00 38.84 82 GLU A N 1
ATOM 619 C CA . GLU A 1 82 ? 14.349 -0.321 -5.935 1.00 38.84 82 GLU A CA 1
ATOM 620 C C . GLU A 1 82 ? 15.307 -1.297 -6.627 1.00 38.84 82 GLU A C 1
ATOM 622 O O . GLU A 1 82 ? 16.013 -0.986 -7.578 1.00 38.84 82 GLU A O 1
ATOM 627 N N . GLY A 1 83 ? 15.368 -2.508 -6.090 1.00 36.72 83 GLY A N 1
ATOM 628 C CA . GLY A 1 83 ? 16.307 -3.539 -6.474 1.00 36.72 83 GLY A CA 1
ATOM 629 C C . GLY A 1 83 ? 15.586 -4.869 -6.489 1.00 36.72 83 GLY A C 1
ATOM 630 O O . GLY A 1 83 ? 15.506 -5.553 -5.478 1.00 36.72 83 GLY A O 1
ATOM 631 N N . LYS A 1 84 ? 15.050 -5.204 -7.665 1.00 35.34 84 LYS A N 1
ATOM 632 C CA . LYS A 1 84 ? 14.815 -6.567 -8.162 1.00 35.34 84 LYS A CA 1
ATOM 633 C C . LYS A 1 84 ? 14.107 -7.531 -7.197 1.00 35.34 84 LYS A C 1
ATOM 635 O O . LYS A 1 84 ? 14.721 -8.236 -6.413 1.00 35.34 84 LYS A O 1
ATOM 640 N N . GLY A 1 85 ? 12.791 -7.607 -7.392 1.00 38.59 85 GLY A N 1
ATOM 641 C CA . GLY A 1 85 ? 11.972 -8.819 -7.314 1.00 38.59 85 GLY A CA 1
ATOM 642 C C . GLY A 1 85 ? 12.458 -9.954 -6.415 1.00 38.59 85 GLY A C 1
ATOM 643 O O . GLY A 1 85 ? 13.113 -10.872 -6.888 1.00 38.59 85 GLY A O 1
ATOM 644 N N . GLU A 1 86 ? 11.969 -9.979 -5.180 1.00 36.31 86 GLU A N 1
ATOM 645 C CA . GLU A 1 86 ? 11.829 -11.229 -4.441 1.00 36.31 86 GLU A CA 1
ATOM 646 C C . GLU A 1 86 ? 10.392 -11.382 -3.956 1.00 36.31 86 GLU A C 1
ATOM 648 O O . GLU A 1 86 ? 9.834 -10.553 -3.228 1.00 36.31 86 GLU A O 1
ATOM 653 N N . MET A 1 87 ? 9.794 -12.459 -4.462 1.00 39.06 87 MET A N 1
ATOM 654 C CA . MET A 1 87 ? 8.449 -12.947 -4.221 1.00 39.06 87 MET A CA 1
ATOM 655 C C . MET A 1 87 ? 8.096 -12.891 -2.734 1.00 39.06 87 MET A C 1
ATOM 657 O O . MET A 1 87 ? 8.584 -13.680 -1.927 1.00 39.06 87 MET A O 1
ATOM 661 N N . ARG A 1 88 ? 7.179 -11.995 -2.357 1.00 40.69 88 ARG A N 1
ATOM 662 C CA . ARG A 1 88 ? 6.510 -12.117 -1.062 1.00 40.69 88 ARG A CA 1
ATOM 663 C C . ARG A 1 88 ? 5.518 -13.268 -1.136 1.00 40.69 88 ARG A C 1
ATOM 665 O O . ARG A 1 88 ? 4.417 -13.128 -1.663 1.00 40.69 88 ARG A O 1
ATOM 672 N N . ALA A 1 89 ? 5.983 -14.387 -0.594 1.00 40.16 89 ALA A N 1
ATOM 673 C CA . ALA A 1 89 ? 5.245 -15.592 -0.280 1.00 40.16 89 ALA A CA 1
ATOM 674 C C . ALA A 1 89 ? 3.866 -15.297 0.337 1.00 40.16 89 ALA A C 1
ATOM 676 O O . ALA A 1 89 ? 3.729 -14.530 1.293 1.00 40.16 89 ALA A O 1
ATOM 677 N N . ASP A 1 90 ? 2.859 -15.933 -0.258 1.00 41.44 90 ASP A N 1
ATOM 678 C CA . ASP A 1 90 ? 1.638 -16.451 0.353 1.00 41.44 90 ASP A CA 1
ATOM 679 C C . ASP A 1 90 ? 1.076 -15.703 1.569 1.00 41.44 90 ASP A C 1
ATOM 681 O O . ASP A 1 90 ? 0.997 -16.219 2.685 1.00 41.44 90 ASP A O 1
ATOM 685 N N . LYS A 1 91 ? 0.487 -14.528 1.325 1.00 44.47 91 LYS A N 1
ATOM 686 C CA . LYS A 1 91 ? -0.690 -14.119 2.107 1.00 44.47 91 LYS A CA 1
ATOM 687 C C . LYS A 1 91 ? -1.940 -14.747 1.507 1.00 44.47 91 LYS A C 1
ATOM 689 O O . LYS A 1 91 ? -2.730 -14.117 0.813 1.00 44.47 91 LYS A O 1
ATOM 694 N N . LYS A 1 92 ? -2.114 -16.028 1.826 1.00 41.47 92 LYS A N 1
ATOM 695 C CA . LYS A 1 92 ? -3.414 -16.701 1.826 1.00 41.47 92 LYS A CA 1
ATOM 696 C C . LYS A 1 92 ? -4.310 -15.983 2.850 1.00 41.47 92 LYS A C 1
ATOM 698 O O . LYS A 1 92 ? -3.869 -15.773 3.979 1.00 41.47 92 LYS A O 1
ATOM 703 N N . ARG A 1 93 ? -5.560 -15.692 2.456 1.00 38.53 93 ARG A N 1
ATOM 704 C CA . ARG A 1 93 ? -6.704 -15.080 3.192 1.00 38.53 93 ARG A CA 1
ATOM 705 C C . ARG A 1 93 ? -6.981 -13.634 2.738 1.00 38.53 93 ARG A C 1
ATOM 707 O O . ARG A 1 93 ? -6.107 -12.792 2.814 1.00 38.53 93 ARG A O 1
ATOM 714 N N . GLY A 1 94 ? -8.171 -13.260 2.284 1.00 34.38 94 GLY A N 1
ATOM 715 C CA . GLY A 1 94 ? -9.466 -13.918 2.370 1.00 34.38 94 GLY A CA 1
ATOM 716 C C . GLY A 1 94 ? -10.283 -13.657 1.116 1.00 34.38 94 GLY A C 1
ATOM 717 O O . GLY A 1 94 ? -10.298 -12.557 0.573 1.00 34.38 94 GLY A O 1
ATOM 718 N N . ARG A 1 95 ? -10.955 -14.722 0.687 1.00 41.22 95 ARG A N 1
ATOM 719 C CA . ARG A 1 95 ? -12.169 -14.718 -0.117 1.00 41.22 95 ARG A CA 1
ATOM 720 C C . ARG A 1 95 ? -13.132 -13.707 0.513 1.00 41.22 95 ARG A C 1
ATOM 722 O O . ARG A 1 95 ? -13.849 -14.049 1.447 1.00 41.22 95 ARG A O 1
ATOM 729 N N . VAL A 1 96 ? -13.086 -12.453 0.067 1.00 41.91 96 VAL A N 1
ATOM 730 C CA . VAL A 1 96 ? -14.213 -11.544 0.252 1.00 41.91 96 VAL A CA 1
ATOM 731 C C . VAL A 1 96 ? -15.315 -12.197 -0.559 1.00 41.91 96 VAL A C 1
ATOM 733 O O . VAL A 1 96 ? -15.196 -12.351 -1.776 1.00 41.91 96 VAL A O 1
ATOM 736 N N . ASN A 1 97 ? -16.285 -12.748 0.166 1.00 37.91 97 ASN A N 1
ATOM 737 C CA . ASN A 1 97 ? -17.502 -13.275 -0.412 1.00 37.91 97 ASN A CA 1
ATOM 738 C C . ASN A 1 97 ? -18.027 -12.246 -1.403 1.00 37.91 97 ASN A C 1
ATOM 740 O O . ASN A 1 97 ? -18.058 -11.055 -1.100 1.00 37.91 97 ASN A O 1
ATOM 744 N N . ALA A 1 98 ? -18.365 -12.745 -2.587 1.00 43.06 98 ALA A N 1
ATOM 745 C CA . ALA A 1 98 ? -19.060 -12.019 -3.622 1.00 43.06 98 ALA A CA 1
ATOM 746 C C . ALA A 1 98 ? -20.264 -11.307 -2.997 1.00 43.06 98 ALA A C 1
ATOM 748 O O . ALA A 1 98 ? -21.293 -11.928 -2.754 1.00 43.06 98 ALA A O 1
ATOM 749 N N . HIS A 1 99 ? -20.108 -10.021 -2.695 1.00 35.72 99 HIS A N 1
ATOM 750 C CA . HIS A 1 99 ? -21.240 -9.128 -2.603 1.00 35.72 99 HIS A CA 1
ATOM 751 C C . HIS A 1 99 ? -21.328 -8.474 -3.970 1.00 35.72 99 HIS A C 1
ATOM 753 O O . HIS A 1 99 ? -20.624 -7.517 -4.274 1.00 35.72 99 HIS A O 1
ATOM 759 N N . ASP A 1 100 ? -22.039 -9.184 -4.838 1.00 40.78 100 ASP A N 1
ATOM 760 C CA . ASP A 1 100 ? -23.079 -8.636 -5.699 1.00 40.78 100 ASP A CA 1
ATOM 761 C C . ASP A 1 100 ? -23.005 -7.114 -5.898 1.00 40.78 100 ASP A C 1
ATOM 763 O O . ASP A 1 100 ? -23.762 -6.358 -5.304 1.00 40.78 100 ASP A O 1
ATOM 767 N N . ASN A 1 101 ? -22.070 -6.666 -6.731 1.00 41.66 101 ASN A N 1
ATOM 768 C CA . ASN A 1 101 ? -22.294 -5.473 -7.531 1.00 41.66 101 ASN A CA 1
ATOM 769 C C . ASN A 1 101 ? -22.432 -5.965 -8.967 1.00 41.66 101 ASN A C 1
ATOM 771 O O . ASN A 1 101 ? -21.533 -5.839 -9.795 1.00 41.66 101 ASN A O 1
ATOM 775 N N . ASN A 1 102 ? -23.580 -6.599 -9.211 1.00 40.66 102 ASN A N 1
ATOM 776 C CA . ASN A 1 102 ? -24.324 -6.384 -10.440 1.00 40.66 102 ASN A CA 1
ATOM 777 C C . ASN A 1 102 ? -24.535 -4.871 -10.572 1.00 40.66 102 ASN A C 1
ATOM 779 O O . ASN A 1 102 ? -25.480 -4.300 -10.033 1.00 40.66 102 ASN A O 1
ATOM 783 N N . SER A 1 103 ? -23.601 -4.207 -11.227 1.00 41.69 103 SER A N 1
ATOM 784 C CA . SER A 1 103 ? -23.835 -2.887 -11.780 1.00 41.69 103 SER A CA 1
ATOM 785 C C . SER A 1 103 ? -23.110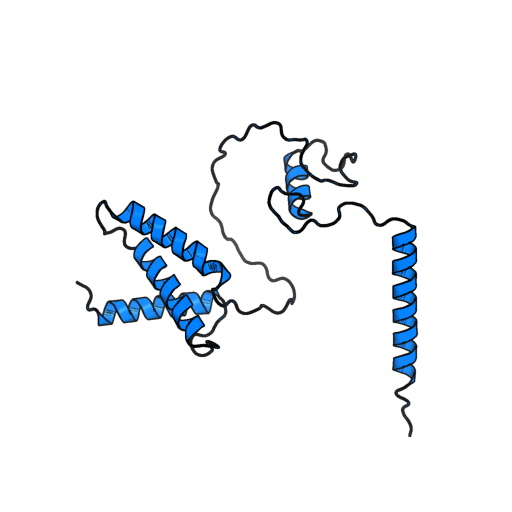 -2.872 -13.107 1.00 41.69 103 SER A C 1
ATOM 787 O O . SER A 1 103 ? -21.880 -2.929 -13.135 1.00 41.69 103 SER A O 1
ATOM 789 N N . ASP A 1 104 ? -23.921 -2.901 -14.159 1.00 47.25 104 ASP A N 1
ATOM 790 C CA . ASP A 1 104 ? -23.635 -2.795 -15.587 1.00 47.25 104 ASP A CA 1
ATOM 791 C C . ASP A 1 104 ? -22.804 -1.546 -15.956 1.00 47.25 104 ASP A C 1
ATOM 793 O O . ASP A 1 104 ? -23.196 -0.743 -16.793 1.00 47.25 104 ASP A O 1
ATOM 797 N N . ASP A 1 105 ? -21.633 -1.377 -15.347 1.00 48.00 105 ASP A N 1
ATOM 798 C CA . ASP A 1 105 ? -20.692 -0.287 -15.618 1.00 48.00 105 ASP A CA 1
ATOM 799 C C . ASP A 1 105 ? -19.517 -0.808 -16.473 1.00 48.00 105 ASP A C 1
ATOM 801 O O . ASP A 1 105 ? -18.351 -0.504 -16.218 1.00 48.00 105 ASP A O 1
ATOM 805 N N . ASP A 1 106 ? -19.815 -1.595 -17.518 1.00 54.03 106 ASP A N 1
ATOM 806 C CA . ASP A 1 106 ? -18.845 -2.018 -18.556 1.00 54.03 106 ASP A CA 1
ATOM 807 C C . ASP A 1 106 ? -18.286 -0.809 -19.351 1.00 54.03 106 ASP A C 1
ATOM 809 O O . ASP A 1 106 ? -17.356 -0.937 -20.149 1.00 54.03 106 ASP A O 1
ATOM 813 N N . GLU A 1 107 ? -18.826 0.393 -19.112 1.00 57.47 107 GLU A N 1
ATOM 814 C CA . GLU A 1 107 ? -18.485 1.616 -19.843 1.00 57.47 107 GLU A CA 1
ATOM 815 C C . GLU A 1 107 ? -17.381 2.479 -19.207 1.00 57.47 107 GLU A C 1
ATOM 817 O O . GLU A 1 107 ? -16.870 3.375 -19.872 1.00 57.47 107 GLU A O 1
ATOM 822 N N . ASN A 1 108 ? -16.954 2.224 -17.963 1.00 62.81 108 ASN A N 1
ATOM 823 C CA . ASN A 1 108 ? -16.003 3.113 -17.266 1.00 62.81 108 ASN A CA 1
ATOM 824 C C . ASN A 1 108 ? -14.566 2.567 -17.130 1.00 62.81 108 ASN A C 1
ATOM 826 O O . ASN A 1 108 ? -13.756 3.145 -16.404 1.00 62.81 108 ASN A O 1
ATOM 830 N N . GLU A 1 109 ? -14.224 1.465 -17.800 1.00 71.06 109 GLU A N 1
ATOM 831 C CA . GLU A 1 109 ? -12.865 0.907 -17.790 1.00 71.06 109 GLU A CA 1
ATOM 832 C C . GLU A 1 109 ? -12.007 1.515 -18.913 1.00 71.06 109 GLU A C 1
ATOM 834 O O . GLU A 1 109 ? -12.233 1.244 -20.094 1.00 71.06 109 GLU A O 1
ATOM 839 N N . ASP A 1 110 ? -10.983 2.302 -18.562 1.00 77.00 110 ASP A N 1
ATOM 840 C CA . ASP A 1 110 ? -10.008 2.798 -19.542 1.00 77.00 110 ASP A CA 1
ATOM 841 C C . ASP A 1 110 ? -9.098 1.654 -20.017 1.00 77.00 110 ASP A C 1
ATOM 843 O O . ASP A 1 110 ? -8.201 1.182 -19.311 1.00 77.00 110 ASP A O 1
ATOM 847 N N . LEU A 1 111 ? -9.354 1.202 -21.244 1.00 78.69 111 LEU A N 1
ATOM 848 C CA . LEU A 1 111 ? -8.549 0.206 -21.948 1.00 78.69 111 LEU A CA 1
ATOM 849 C C . LEU A 1 111 ? -7.667 0.833 -23.039 1.00 78.69 111 LEU A C 1
ATOM 851 O O . LEU A 1 111 ? -6.936 0.102 -23.711 1.00 78.69 111 LEU A O 1
ATOM 855 N N . GLY A 1 112 ? -7.736 2.154 -23.246 1.00 80.44 112 GLY A N 1
ATOM 856 C CA . GLY A 1 112 ? -7.060 2.882 -24.323 1.00 80.44 112 GLY A CA 1
ATOM 857 C C . GLY A 1 112 ? -7.181 2.202 -25.680 1.00 80.44 112 GLY A C 1
ATOM 858 O O . GLY A 1 112 ? -8.276 1.878 -26.138 1.00 80.44 112 GLY A O 1
ATOM 859 N N . GLN A 1 113 ? -6.037 1.913 -26.306 1.00 82.31 113 GLN A N 1
ATOM 860 C CA . GLN A 1 113 ? -5.982 1.250 -27.616 1.00 82.31 113 GLN A CA 1
ATOM 861 C C . GLN A 1 113 ? -6.543 -0.183 -27.624 1.00 82.31 113 GLN A C 1
ATOM 863 O O . GLN A 1 113 ? -6.809 -0.733 -28.691 1.00 82.31 113 GLN A O 1
ATOM 868 N N . TYR A 1 114 ? -6.713 -0.805 -26.453 1.00 81.88 114 TYR A N 1
ATOM 869 C CA . TYR A 1 114 ? -7.215 -2.172 -26.333 1.00 81.88 114 TYR A CA 1
ATOM 870 C C . TYR A 1 114 ? -8.739 -2.255 -26.257 1.00 81.88 114 TYR A C 1
ATOM 872 O O . TYR A 1 114 ? -9.268 -3.364 -26.347 1.00 81.88 114 TYR A O 1
ATOM 880 N N . SER A 1 115 ? -9.442 -1.123 -26.146 1.00 81.12 115 SER A N 1
ATOM 881 C CA . SER A 1 115 ? -10.910 -1.065 -26.070 1.00 81.12 115 SER A CA 1
ATOM 882 C C . SER A 1 115 ? -11.590 -1.786 -27.240 1.00 81.12 115 SER A C 1
ATOM 884 O O . SER A 1 115 ? -12.556 -2.518 -27.049 1.00 81.12 115 SER A O 1
ATOM 886 N N . HIS A 1 116 ? -11.032 -1.656 -28.445 1.00 77.94 116 HIS A N 1
ATOM 887 C CA . HIS A 1 116 ? -11.550 -2.281 -29.665 1.00 77.94 116 HIS A CA 1
ATOM 888 C C . HIS A 1 116 ? -10.896 -3.630 -29.991 1.00 77.94 116 HIS A C 1
ATOM 890 O O . HIS A 1 116 ? -11.236 -4.272 -30.988 1.00 77.94 116 HIS A O 1
ATOM 896 N N . THR A 1 117 ? -9.932 -4.074 -29.185 1.00 79.31 117 THR A N 1
ATOM 897 C CA . THR A 1 117 ? -9.175 -5.291 -29.478 1.00 79.31 117 THR A CA 1
ATOM 898 C C . THR A 1 117 ? -9.886 -6.525 -28.936 1.00 79.31 117 THR A C 1
ATOM 900 O O . THR A 1 117 ? -10.377 -6.552 -27.810 1.00 79.31 117 THR A O 1
ATOM 903 N N . LYS A 1 118 ? -9.883 -7.612 -29.715 1.00 81.62 118 LYS A N 1
ATOM 904 C CA . LYS A 1 118 ? -10.455 -8.901 -29.292 1.00 81.62 118 LYS A CA 1
ATOM 905 C C . LYS A 1 118 ? -9.586 -9.655 -28.274 1.00 81.62 118 LYS A C 1
ATOM 907 O O . LYS A 1 118 ? -9.907 -10.780 -27.936 1.00 81.62 118 LYS A O 1
ATOM 912 N N . VAL A 1 119 ? -8.518 -9.051 -27.745 1.00 81.81 119 VAL A N 1
ATOM 913 C CA . VAL A 1 119 ? -7.543 -9.706 -26.844 1.00 81.81 119 VAL A CA 1
ATOM 914 C C . VAL A 1 119 ? -8.198 -10.262 -25.575 1.00 81.81 119 VAL A C 1
ATOM 916 O O . VAL A 1 119 ? -7.721 -11.231 -24.983 1.00 81.81 119 VAL A O 1
ATOM 919 N N . PHE A 1 120 ? -9.305 -9.657 -25.148 1.00 83.56 120 PHE A N 1
ATOM 920 C CA . PHE A 1 120 ? -10.024 -10.094 -23.961 1.00 83.56 120 PHE A CA 1
ATOM 921 C C . PHE A 1 120 ? -11.094 -11.156 -24.236 1.00 83.56 120 PHE A C 1
ATOM 923 O O . PHE A 1 120 ? -11.624 -11.687 -23.266 1.00 83.56 120 PHE A O 1
ATOM 930 N N . ASP A 1 121 ? -11.406 -11.487 -25.496 1.00 84.06 121 ASP A N 1
ATOM 931 C CA . ASP A 1 121 ? -12.453 -12.450 -25.889 1.00 84.06 121 ASP A CA 1
ATOM 932 C C . ASP A 1 121 ? -13.798 -12.233 -25.156 1.00 84.06 121 ASP A C 1
ATOM 934 O O . ASP A 1 121 ? -14.462 -13.182 -24.743 1.00 84.06 121 ASP A O 1
ATOM 938 N N . GLY A 1 122 ? -14.172 -10.973 -24.897 1.00 81.12 122 GLY A N 1
ATOM 939 C CA . GLY A 1 122 ? -15.379 -10.625 -24.127 1.00 81.12 122 GLY A CA 1
ATOM 940 C C . GLY A 1 122 ? -15.308 -10.936 -22.623 1.00 81.12 122 GLY A C 1
ATOM 941 O O . GLY A 1 122 ? -16.291 -10.785 -21.905 1.00 81.12 122 GLY A O 1
ATOM 942 N N . ASN A 1 123 ? -14.156 -11.359 -22.102 1.00 85.19 123 ASN A N 1
ATOM 943 C CA . ASN A 1 123 ? -13.987 -11.675 -20.691 1.00 85.19 123 ASN A CA 1
ATOM 944 C C . ASN A 1 123 ? -13.814 -10.398 -19.850 1.00 85.19 123 ASN A C 1
ATOM 946 O O . ASN A 1 123 ? -12.701 -9.882 -19.703 1.00 85.19 123 ASN A O 1
ATOM 950 N N . ALA A 1 124 ? -14.907 -9.943 -19.233 1.00 83.69 124 ALA A N 1
ATOM 951 C CA . ALA A 1 124 ? -14.940 -8.772 -18.351 1.00 83.69 124 ALA A CA 1
ATOM 952 C C . ALA A 1 124 ? -13.887 -8.831 -17.229 1.00 83.69 124 ALA A C 1
ATOM 954 O O . ALA A 1 124 ? -13.215 -7.849 -16.936 1.00 83.69 124 ALA A O 1
ATOM 955 N N . LYS A 1 125 ? -13.627 -10.013 -16.654 1.00 86.00 125 LYS A N 1
ATOM 956 C CA . LYS A 1 125 ? -12.627 -10.158 -15.583 1.00 86.00 125 LYS A CA 1
ATOM 957 C C . LYS A 1 125 ? -11.205 -9.857 -16.060 1.00 86.00 125 LYS A C 1
ATOM 959 O O . LYS A 1 125 ? -10.390 -9.360 -15.282 1.00 86.00 125 LYS A O 1
ATOM 964 N N . LYS A 1 126 ? -10.878 -10.189 -17.315 1.00 86.56 126 LYS A N 1
ATOM 965 C CA . LYS A 1 126 ? -9.572 -9.853 -17.899 1.00 86.56 126 LYS A CA 1
ATOM 966 C C . LYS A 1 126 ? -9.477 -8.356 -18.200 1.00 86.56 126 LYS A C 1
ATOM 968 O O . LYS A 1 126 ? -8.426 -7.790 -17.912 1.00 86.56 126 LYS A O 1
ATOM 973 N N . ARG A 1 127 ? -10.557 -7.741 -18.702 1.00 85.25 127 ARG A N 1
ATOM 974 C CA . ARG A 1 127 ? -10.654 -6.289 -18.948 1.00 85.25 127 ARG A CA 1
ATOM 975 C C . ARG A 1 127 ? -10.447 -5.496 -17.657 1.00 85.25 127 ARG A C 1
ATOM 977 O O . ARG A 1 127 ? -9.460 -4.775 -17.563 1.00 85.25 127 ARG A O 1
ATOM 984 N N . ALA A 1 128 ? -11.212 -5.803 -16.611 1.00 82.19 128 ALA A N 1
ATOM 985 C CA . ALA A 1 128 ? -11.086 -5.170 -15.300 1.00 82.19 128 ALA A CA 1
ATOM 986 C C . ALA A 1 128 ? -9.677 -5.319 -14.702 1.00 82.19 128 ALA A C 1
ATOM 988 O O . ALA A 1 128 ? -9.109 -4.388 -14.126 1.00 82.19 128 ALA A O 1
ATOM 989 N N . LYS A 1 129 ? -9.073 -6.509 -14.844 1.00 84.75 129 LYS A N 1
ATOM 990 C CA . LYS A 1 129 ? -7.704 -6.759 -14.373 1.00 84.75 129 LYS A CA 1
ATOM 991 C C . LYS A 1 129 ? -6.677 -5.947 -15.160 1.00 84.75 129 LYS A C 1
ATOM 993 O O . LYS A 1 129 ? -5.713 -5.479 -14.561 1.00 84.75 129 LYS A O 1
ATOM 998 N N . PHE A 1 130 ? -6.859 -5.813 -16.470 1.00 83.94 130 PHE A N 1
ATOM 999 C CA . PHE A 1 130 ? -5.990 -5.009 -17.317 1.00 83.94 130 PHE A CA 1
ATOM 1000 C C . PHE A 1 130 ? -6.136 -3.518 -17.008 1.00 83.94 130 PHE A C 1
ATOM 1002 O O . PHE A 1 130 ? -5.128 -2.874 -16.744 1.00 83.94 130 PHE A O 1
ATOM 1009 N N . ALA A 1 131 ? -7.367 -3.005 -16.938 1.00 82.50 131 ALA A N 1
ATOM 1010 C CA . ALA A 1 131 ? -7.649 -1.623 -16.563 1.00 82.50 131 ALA A CA 1
ATOM 1011 C C . ALA A 1 131 ? -6.982 -1.288 -15.225 1.00 82.50 131 ALA A C 1
ATOM 1013 O O . ALA A 1 131 ? -6.206 -0.345 -15.137 1.00 82.50 131 ALA A O 1
ATOM 1014 N N . ARG A 1 132 ? -7.158 -2.140 -14.209 1.00 81.44 132 ARG A N 1
ATOM 1015 C CA . ARG A 1 132 ? -6.474 -1.981 -12.921 1.00 81.44 132 ARG A CA 1
ATOM 1016 C C . ARG A 1 132 ? -4.948 -2.027 -13.030 1.00 81.44 132 ARG A C 1
ATOM 1018 O O . ARG A 1 132 ? -4.270 -1.244 -12.386 1.00 81.44 132 ARG A O 1
ATOM 1025 N N . LEU A 1 133 ? -4.385 -2.940 -13.821 1.00 83.31 133 LEU A N 1
ATOM 1026 C CA . LEU A 1 133 ? -2.932 -3.016 -14.002 1.00 83.31 133 LEU A CA 1
ATOM 1027 C C . LEU A 1 133 ? -2.364 -1.737 -14.636 1.00 83.31 133 LEU A C 1
ATOM 1029 O O . LEU A 1 133 ? -1.263 -1.325 -14.290 1.00 83.31 133 LEU A O 1
ATOM 1033 N N . MET A 1 134 ? -3.125 -1.114 -15.534 1.00 82.56 134 MET A N 1
ATOM 1034 C CA . MET A 1 134 ? -2.772 0.149 -16.184 1.00 82.56 134 MET A CA 1
ATOM 1035 C C . MET A 1 134 ? -3.171 1.379 -15.354 1.00 82.56 134 MET A C 1
ATOM 1037 O O . MET A 1 134 ? -3.056 2.505 -15.827 1.00 82.56 134 MET A O 1
ATOM 1041 N N . GLY A 1 135 ? -3.644 1.196 -14.120 1.00 72.62 135 GLY A N 1
ATOM 1042 C CA . GLY A 1 135 ? -4.113 2.282 -13.263 1.00 72.62 135 GLY A CA 1
ATOM 1043 C C . GLY A 1 135 ? -5.476 2.854 -13.657 1.00 72.62 135 GLY A C 1
ATOM 1044 O O . GLY A 1 135 ? -5.963 3.748 -12.991 1.00 72.62 135 GLY A O 1
ATOM 1045 N N . GLY A 1 136 ? -6.142 2.345 -14.695 1.00 65.88 136 GLY A N 1
ATOM 1046 C CA . GLY A 1 136 ? -7.510 2.709 -15.099 1.00 65.88 136 GLY A CA 1
ATOM 1047 C C . GLY A 1 136 ? -8.613 2.226 -14.145 1.00 65.88 136 GLY A C 1
ATOM 1048 O O . GLY A 1 136 ? -9.795 2.387 -14.433 1.00 65.88 136 GLY A O 1
ATOM 1049 N N . GLY A 1 137 ? -8.260 1.611 -13.011 1.00 63.19 137 GLY A N 1
ATOM 1050 C CA . GLY A 1 137 ? -9.221 1.236 -11.977 1.00 63.19 137 GLY A CA 1
ATOM 1051 C C . GLY A 1 137 ? -9.729 2.454 -11.197 1.00 63.19 137 GLY A C 1
ATOM 1052 O O . GLY A 1 137 ? -8.961 3.345 -10.837 1.00 63.19 137 GLY A O 1
ATOM 1053 N N . LYS A 1 138 ? -11.031 2.477 -10.880 1.00 60.16 138 LYS A N 1
ATOM 1054 C CA . LYS A 1 138 ? -11.678 3.544 -10.095 1.00 60.16 138 LYS A CA 1
ATOM 1055 C C . LYS A 1 138 ? -10.917 3.785 -8.776 1.00 60.16 138 LYS A C 1
ATOM 1057 O O . LYS A 1 138 ? -10.917 2.929 -7.894 1.00 60.16 138 LYS A O 1
ATOM 1062 N N . GLY A 1 139 ? -10.287 4.956 -8.645 1.00 60.94 139 GLY A N 1
ATOM 1063 C CA . GLY A 1 139 ? -9.608 5.406 -7.421 1.00 60.94 139 GLY A CA 1
ATOM 1064 C C . GLY A 1 139 ? -8.083 5.248 -7.385 1.00 60.94 139 GLY A C 1
ATOM 1065 O O . GLY A 1 139 ? -7.472 5.620 -6.383 1.00 60.94 139 GLY A O 1
ATOM 1066 N N . GLU A 1 140 ? -7.448 4.743 -8.442 1.00 56.53 140 GLU A N 1
ATOM 1067 C CA . GLU A 1 140 ? -5.986 4.731 -8.547 1.00 56.53 140 GLU A CA 1
ATOM 1068 C C . GLU A 1 140 ? -5.525 6.043 -9.208 1.00 56.53 140 GLU A C 1
ATOM 1070 O O . GLU A 1 140 ? -5.642 6.224 -10.409 1.00 56.53 140 GLU A O 1
ATOM 1075 N N . GLY A 1 141 ? -5.022 7.001 -8.418 1.00 61.62 141 GLY A N 1
ATOM 1076 C CA . GLY A 1 141 ? -4.638 8.344 -8.901 1.00 61.62 141 GLY A CA 1
ATOM 1077 C C . GLY A 1 141 ? -3.430 8.395 -9.851 1.00 61.62 141 GLY A C 1
ATOM 1078 O O . GLY A 1 141 ? -2.960 9.481 -10.176 1.00 61.62 141 GLY A O 1
ATOM 1079 N N . SER A 1 142 ? -2.907 7.242 -10.270 1.00 63.22 142 SER A N 1
ATOM 1080 C CA . SER A 1 142 ? -1.781 7.110 -11.192 1.00 63.22 142 SER A CA 1
ATOM 1081 C C . SER A 1 142 ? -2.214 6.251 -12.374 1.00 63.22 142 SER A C 1
ATOM 1083 O O . SER A 1 142 ? -2.107 5.027 -12.330 1.00 63.22 142 SER A O 1
ATOM 1085 N N . HIS A 1 143 ? -2.692 6.903 -13.429 1.00 66.38 143 HIS A N 1
ATOM 1086 C CA . HIS A 1 143 ? -3.038 6.259 -14.690 1.00 66.38 143 HIS A CA 1
ATOM 1087 C C . HIS A 1 143 ? -1.786 6.112 -15.562 1.00 66.38 143 HIS A C 1
ATOM 1089 O O . HIS A 1 143 ? -1.086 7.090 -15.834 1.00 66.38 143 HIS A O 1
ATOM 1095 N N . HIS A 1 144 ? -1.496 4.894 -16.017 1.00 70.69 144 HIS A N 1
ATOM 1096 C CA . HIS A 1 144 ? -0.551 4.688 -17.107 1.00 70.69 144 HIS A CA 1
ATOM 1097 C C . HIS A 1 144 ? -1.251 5.017 -18.423 1.00 70.69 144 HIS A C 1
ATOM 1099 O O . HIS A 1 144 ? -2.383 4.594 -18.642 1.00 70.69 144 HIS A O 1
ATOM 1105 N N . ASN A 1 145 ? -0.579 5.752 -19.312 1.00 71.50 145 ASN A N 1
ATOM 1106 C CA . ASN A 1 145 ? -1.141 6.035 -20.626 1.00 71.50 145 ASN A CA 1
ATOM 1107 C C . ASN A 1 145 ? -1.302 4.713 -21.401 1.00 71.50 145 ASN A C 1
ATOM 1109 O O . ASN A 1 145 ? -0.321 4.033 -21.703 1.00 71.50 145 ASN A O 1
ATOM 1113 N N . THR A 1 146 ? -2.548 4.332 -21.670 1.00 70.19 146 THR A N 1
ATOM 1114 C CA . THR A 1 146 ? -2.942 3.107 -22.379 1.00 70.19 146 THR A CA 1
ATOM 1115 C C . THR A 1 146 ? -2.865 3.263 -23.901 1.00 70.19 146 THR A C 1
ATOM 1117 O O . THR A 1 146 ? -3.045 2.283 -24.630 1.00 70.19 146 THR A O 1
ATOM 1120 N N . PHE A 1 147 ? -2.580 4.469 -24.397 1.00 75.06 147 PHE A N 1
ATOM 1121 C CA . PHE A 1 147 ? -2.362 4.748 -25.811 1.00 75.06 147 PHE A CA 1
ATOM 1122 C C . PHE A 1 147 ? -0.886 4.601 -26.181 1.00 75.06 147 PHE A C 1
ATOM 1124 O O . PHE A 1 147 ? 0.005 5.068 -25.467 1.00 75.06 147 PHE A O 1
ATOM 1131 N N . ALA A 1 148 ? -0.620 3.969 -27.326 1.00 74.06 148 ALA A N 1
ATOM 1132 C CA . ALA A 1 148 ? 0.704 4.019 -27.929 1.00 74.06 148 ALA A CA 1
ATOM 1133 C C . ALA A 1 148 ? 1.100 5.473 -28.224 1.00 74.06 148 ALA A C 1
ATOM 1135 O O . ALA A 1 148 ? 0.268 6.300 -28.589 1.00 74.06 148 ALA A O 1
ATOM 1136 N N . ALA A 1 149 ? 2.388 5.776 -28.071 1.00 79.62 149 ALA A N 1
ATOM 1137 C CA . ALA A 1 149 ? 2.920 7.083 -28.422 1.00 79.62 149 ALA A CA 1
ATOM 1138 C C . ALA A 1 149 ? 2.770 7.340 -29.930 1.00 79.62 149 ALA A C 1
ATOM 1140 O O . ALA A 1 149 ? 3.099 6.477 -30.746 1.00 79.62 149 ALA A O 1
ATOM 1141 N N . ASP A 1 150 ? 2.331 8.545 -30.295 1.00 85.69 150 ASP A N 1
ATOM 1142 C CA . ASP A 1 150 ? 2.216 8.951 -31.697 1.00 85.69 150 ASP A CA 1
ATOM 1143 C C . ASP A 1 150 ? 3.566 8.875 -32.423 1.00 85.69 150 ASP A C 1
ATOM 1145 O O . ASP A 1 150 ? 4.631 9.049 -31.824 1.00 85.69 150 ASP A O 1
ATOM 1149 N N . ALA A 1 151 ? 3.541 8.691 -33.746 1.00 86.50 151 ALA A N 1
ATOM 1150 C CA . ALA A 1 151 ? 4.757 8.580 -34.556 1.00 86.50 151 ALA A CA 1
ATOM 1151 C C . ALA A 1 151 ? 5.705 9.787 -34.397 1.00 86.50 151 ALA A C 1
ATOM 1153 O O . ALA A 1 151 ? 6.926 9.624 -34.388 1.00 86.50 151 ALA A O 1
ATOM 1154 N N . SER A 1 152 ? 5.159 10.996 -34.225 1.00 88.88 152 SER A N 1
ATOM 1155 C CA . SER A 1 152 ? 5.929 12.210 -33.922 1.00 88.88 152 SER A CA 1
ATOM 1156 C C . SER A 1 152 ? 6.621 12.129 -32.559 1.00 88.88 152 SER A C 1
ATOM 1158 O O . SER A 1 152 ? 7.790 12.496 -32.437 1.00 88.88 152 SER A O 1
ATOM 1160 N N . THR A 1 153 ? 5.929 11.598 -31.551 1.00 85.31 153 THR A N 1
ATOM 1161 C CA . THR A 1 153 ? 6.456 11.377 -30.202 1.00 85.31 153 THR A CA 1
ATOM 1162 C C . THR A 1 153 ? 7.568 10.335 -30.217 1.00 85.31 153 THR A C 1
ATOM 1164 O O . THR A 1 153 ? 8.624 10.583 -29.644 1.00 85.31 153 THR A O 1
ATOM 1167 N N . ILE A 1 154 ? 7.392 9.220 -30.932 1.00 87.94 154 ILE A N 1
ATOM 1168 C CA . ILE A 1 154 ? 8.443 8.204 -31.104 1.00 87.94 154 ILE A CA 1
ATOM 1169 C C . ILE A 1 154 ? 9.656 8.813 -31.819 1.00 87.94 154 ILE A C 1
ATOM 1171 O O . ILE A 1 154 ? 10.783 8.639 -31.365 1.00 87.94 154 ILE A O 1
ATOM 1175 N N . LYS A 1 155 ? 9.447 9.590 -32.891 1.00 89.50 155 LYS A N 1
ATOM 1176 C CA . LYS A 1 155 ? 10.543 10.270 -33.599 1.00 89.50 155 LYS A CA 1
ATOM 1177 C C . LYS A 1 155 ? 11.319 11.220 -32.681 1.00 89.50 155 LYS A C 1
ATOM 1179 O O . LYS A 1 155 ? 12.544 11.249 -32.744 1.00 89.50 155 LYS A O 1
ATOM 1184 N N . ARG A 1 156 ? 10.620 11.964 -31.817 1.00 91.19 156 ARG A N 1
ATOM 1185 C CA . ARG A 1 156 ? 11.245 12.836 -30.813 1.00 91.19 156 ARG A CA 1
ATOM 1186 C C . ARG A 1 156 ? 12.053 12.034 -29.791 1.00 91.19 156 ARG A C 1
ATOM 1188 O O . ARG A 1 156 ? 13.205 12.371 -29.558 1.00 91.19 156 ARG A O 1
ATOM 1195 N N . ILE A 1 157 ? 11.477 10.965 -29.235 1.00 89.19 157 ILE A N 1
ATOM 1196 C CA . ILE A 1 157 ? 12.159 10.085 -28.270 1.00 89.19 157 ILE A CA 1
ATOM 1197 C C . ILE A 1 157 ? 13.427 9.488 -28.889 1.00 89.19 157 ILE A C 1
ATOM 1199 O O . ILE A 1 157 ? 14.476 9.496 -28.254 1.00 89.19 157 ILE A O 1
ATOM 1203 N N . ASN A 1 158 ? 13.358 9.017 -30.136 1.00 90.12 158 ASN A N 1
ATOM 1204 C CA . ASN A 1 158 ? 14.525 8.471 -30.827 1.00 90.12 158 ASN A CA 1
ATOM 1205 C C . ASN A 1 158 ? 15.618 9.529 -31.024 1.00 90.12 158 ASN A C 1
ATOM 1207 O O . ASN A 1 158 ? 16.775 9.245 -30.736 1.00 90.12 158 ASN A O 1
ATOM 1211 N N . GLY A 1 159 ? 15.257 10.753 -31.428 1.00 92.00 159 GLY A N 1
ATOM 1212 C CA . GLY A 1 159 ? 16.220 11.854 -31.534 1.00 92.00 159 GLY A CA 1
ATOM 1213 C C . GLY A 1 159 ? 16.890 12.185 -30.196 1.00 92.00 159 GLY A C 1
ATOM 1214 O O . GLY A 1 159 ? 18.108 12.303 -30.126 1.00 92.00 159 GLY A O 1
ATOM 1215 N N . GLU A 1 160 ? 16.118 12.238 -29.107 1.00 90.81 160 GLU A N 1
ATOM 1216 C CA . GLU A 1 160 ? 16.656 12.474 -27.759 1.00 90.81 160 GLU A CA 1
ATOM 1217 C C . GLU A 1 160 ? 17.604 11.352 -27.300 1.00 90.81 160 GLU A C 1
ATOM 1219 O O . GLU A 1 160 ? 18.625 11.624 -26.663 1.00 90.81 160 GLU A O 1
ATOM 1224 N N . LEU A 1 161 ? 17.300 10.092 -27.627 1.00 90.94 161 LEU A N 1
ATOM 1225 C CA . LEU A 1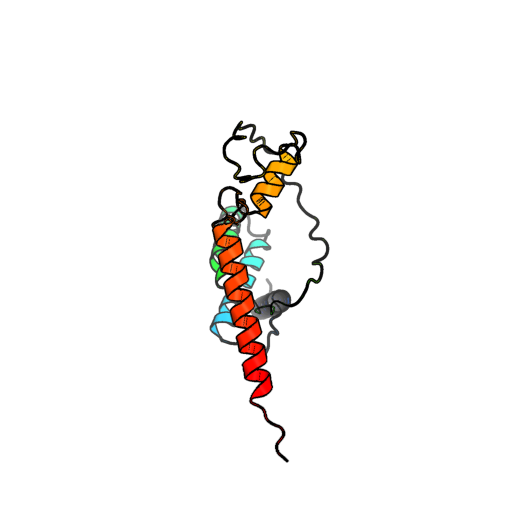 161 ? 18.166 8.949 -27.321 1.00 90.94 161 LEU A CA 1
ATOM 1226 C C . LEU A 1 161 ? 19.463 8.972 -28.138 1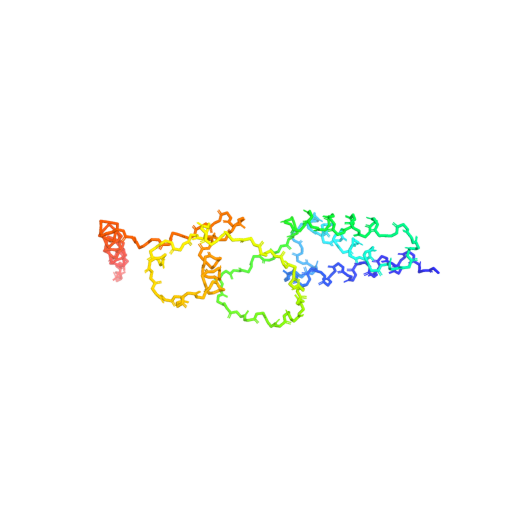.00 90.94 161 LEU A C 1
ATOM 1228 O O . LEU A 1 161 ? 20.530 8.690 -27.591 1.00 90.94 161 LEU A O 1
ATOM 1232 N N . GLU A 1 162 ? 19.390 9.329 -29.420 1.00 89.62 162 GLU A N 1
ATOM 1233 C CA . GLU A 1 162 ? 20.563 9.500 -30.282 1.00 89.62 162 GLU A CA 1
ATOM 1234 C C . GLU A 1 162 ? 21.470 10.626 -29.767 1.00 89.62 162 GLU A C 1
ATOM 1236 O O . GLU A 1 162 ? 22.684 10.441 -29.658 1.00 89.62 162 GLU A O 1
ATOM 1241 N N . ASP A 1 163 ? 20.899 11.758 -29.351 1.00 88.75 163 ASP A N 1
ATOM 1242 C CA . ASP A 1 163 ? 21.651 12.869 -28.760 1.00 88.75 163 ASP A CA 1
ATOM 1243 C C . ASP A 1 163 ? 22.324 12.473 -27.440 1.00 88.75 163 ASP A C 1
ATOM 1245 O O . ASP A 1 163 ? 23.498 12.792 -27.209 1.00 88.75 163 ASP A O 1
ATOM 1249 N N . GLN A 1 164 ? 21.621 11.732 -26.575 1.00 87.81 164 GLN A N 1
ATOM 1250 C CA . GLN A 1 164 ? 22.196 11.190 -25.339 1.00 87.81 164 GLN A CA 1
ATOM 1251 C C . GLN A 1 164 ? 23.339 10.216 -25.630 1.00 87.81 164 GLN A C 1
ATOM 1253 O O . GLN A 1 164 ? 24.386 10.287 -24.980 1.00 87.81 164 GLN A O 1
ATOM 1258 N N . PHE A 1 165 ? 23.173 9.343 -26.622 1.00 86.50 165 PHE A N 1
ATOM 1259 C CA . PHE A 1 165 ? 24.199 8.398 -27.050 1.00 86.50 165 PHE A CA 1
ATOM 1260 C C . PHE A 1 165 ? 25.441 9.121 -27.594 1.00 86.50 165 PHE A C 1
ATOM 1262 O O . PHE A 1 165 ? 26.559 8.862 -27.143 1.00 86.50 165 PHE A O 1
ATOM 1269 N N . ASN A 1 166 ? 25.254 10.103 -28.477 1.00 85.88 166 ASN A N 1
ATOM 1270 C CA . ASN A 1 166 ? 26.334 10.918 -29.040 1.00 85.88 166 ASN A CA 1
ATOM 1271 C C . ASN A 1 166 ? 27.063 11.738 -27.961 1.00 85.88 166 ASN A C 1
ATOM 1273 O O . ASN A 1 166 ? 28.296 11.847 -27.960 1.00 85.88 166 ASN A O 1
ATOM 1277 N N . THR A 1 167 ? 26.316 12.271 -26.993 1.00 82.00 167 THR A N 1
ATOM 1278 C CA . THR A 1 167 ? 26.874 12.995 -25.844 1.00 82.00 167 THR A CA 1
ATOM 1279 C C . THR A 1 167 ? 27.675 12.061 -24.938 1.00 82.00 167 THR A C 1
ATOM 1281 O O . THR A 1 167 ? 28.771 12.419 -24.496 1.00 82.00 167 THR A O 1
ATOM 1284 N N . ALA A 1 168 ? 27.172 10.852 -24.677 1.00 80.12 168 ALA A N 1
ATOM 1285 C CA . ALA A 1 168 ? 27.872 9.847 -23.886 1.00 80.12 168 ALA A CA 1
ATOM 1286 C C . ALA A 1 168 ? 29.195 9.438 -24.551 1.00 80.12 168 ALA A C 1
ATOM 1288 O O . ALA A 1 168 ? 30.238 9.474 -23.893 1.00 80.12 168 ALA A O 1
ATOM 1289 N N . LEU A 1 169 ? 29.189 9.165 -25.861 1.00 77.75 169 LEU A N 1
ATOM 1290 C CA . LEU A 1 169 ? 30.404 8.871 -26.630 1.00 77.75 169 LEU A CA 1
ATOM 1291 C C . LEU A 1 169 ? 31.425 10.016 -26.560 1.00 77.75 169 LEU A C 1
ATOM 1293 O O . LEU A 1 169 ? 32.606 9.789 -26.286 1.00 77.75 169 LEU A O 1
ATOM 1297 N N . SER A 1 170 ? 30.965 11.259 -26.712 1.00 70.69 170 SER A N 1
ATOM 1298 C CA . SER A 1 170 ? 31.823 12.448 -26.635 1.00 70.69 170 SER A CA 1
ATOM 1299 C C . SER A 1 170 ? 32.449 12.654 -25.248 1.00 70.69 170 SER A C 1
ATOM 1301 O O . SER A 1 170 ? 33.562 13.173 -25.137 1.00 70.69 170 SER A O 1
ATOM 1303 N N . ARG A 1 171 ? 31.766 12.244 -24.167 1.00 61.91 171 ARG A N 1
ATOM 1304 C CA . ARG A 1 171 ? 32.307 12.312 -22.796 1.00 61.91 171 ARG A CA 1
ATOM 1305 C C . ARG A 1 171 ? 33.294 11.186 -22.499 1.00 61.91 171 ARG A C 1
ATOM 1307 O O . ARG A 1 171 ? 34.278 11.447 -21.807 1.00 61.91 171 ARG A O 1
ATOM 1314 N N . LEU A 1 172 ? 33.080 9.979 -23.031 1.00 60.41 172 LEU A N 1
ATOM 1315 C CA . LEU A 1 172 ? 34.057 8.888 -22.920 1.00 60.41 172 LEU A CA 1
ATOM 1316 C C . LEU A 1 172 ? 35.373 9.227 -23.639 1.00 60.41 172 LEU A C 1
ATOM 1318 O O . LEU A 1 172 ? 36.437 8.914 -23.115 1.00 60.41 172 LEU A O 1
ATOM 1322 N N . GLY A 1 173 ? 35.322 9.958 -24.757 1.00 58.91 173 GLY A N 1
ATOM 1323 C CA . GLY A 1 173 ? 36.524 10.396 -25.478 1.00 58.91 173 GLY A CA 1
ATOM 1324 C C . GLY A 1 173 ? 37.369 11.476 -24.782 1.00 58.91 173 GLY A C 1
ATOM 1325 O O . GLY A 1 173 ? 38.530 11.653 -25.139 1.00 58.91 173 GLY A O 1
ATOM 1326 N N . LYS A 1 174 ? 36.836 12.205 -23.786 1.00 56.31 174 LYS A N 1
ATOM 1327 C CA . LYS A 1 174 ? 37.558 13.318 -23.125 1.00 56.31 174 LYS A CA 1
ATOM 1328 C C . LYS A 1 174 ? 38.347 12.931 -21.875 1.00 56.31 174 LYS A C 1
ATOM 1330 O O . LYS A 1 174 ? 39.080 13.767 -21.352 1.00 56.31 174 LYS A O 1
ATOM 1335 N N . LYS A 1 175 ? 38.273 11.681 -21.411 1.00 57.38 175 LYS A N 1
ATOM 1336 C CA . LYS A 1 175 ? 39.259 11.149 -20.458 1.00 57.38 175 LYS A CA 1
ATOM 1337 C C . LYS A 1 175 ? 40.415 10.549 -21.249 1.00 57.38 175 LYS A C 1
ATOM 1339 O O . LYS A 1 175 ? 40.586 9.337 -21.304 1.00 57.38 175 LYS A O 1
ATOM 1344 N N . GLY A 1 176 ? 41.160 11.430 -21.914 1.00 55.44 176 GLY A N 1
ATOM 1345 C CA . GLY A 1 176 ? 42.419 11.075 -22.546 1.00 55.44 176 GLY A CA 1
ATOM 1346 C C . GLY A 1 176 ? 43.348 10.461 -21.505 1.00 55.44 176 GLY A C 1
ATOM 1347 O O . GLY A 1 176 ? 43.729 11.115 -20.538 1.00 55.44 176 GLY A O 1
ATOM 1348 N N . LEU A 1 177 ? 43.679 9.191 -21.710 1.00 52.53 177 LEU A N 1
ATOM 1349 C CA . LEU A 1 177 ? 44.879 8.560 -21.182 1.00 52.53 177 LEU A CA 1
ATOM 1350 C C . LEU A 1 177 ? 46.093 9.224 -21.861 1.00 52.53 177 LEU A C 1
ATOM 1352 O O . LEU A 1 177 ? 46.597 8.709 -22.852 1.00 52.53 177 LEU A O 1
ATOM 1356 N N . GLY A 1 178 ? 46.514 10.397 -21.387 1.00 57.19 178 GLY A N 1
ATOM 1357 C CA . GLY A 1 178 ? 47.913 10.830 -21.507 1.00 57.19 178 GLY A CA 1
ATOM 1358 C C . GLY A 1 178 ? 48.589 10.412 -20.201 1.00 57.19 178 GLY A C 1
ATOM 1359 O O . GLY A 1 178 ? 48.102 10.806 -19.143 1.00 57.19 178 GLY A O 1
ATOM 1360 N N . ALA A 1 179 ? 49.516 9.453 -20.148 1.00 39.91 179 ALA A N 1
ATOM 1361 C CA . ALA A 1 179 ? 50.783 9.377 -20.884 1.00 39.91 179 ALA A CA 1
ATOM 1362 C C . ALA A 1 179 ? 51.593 10.666 -20.723 1.00 39.91 179 ALA A C 1
ATOM 1364 O O . ALA A 1 179 ? 51.138 11.707 -21.246 1.00 39.91 179 ALA A O 1
#

Secondary structure (DSSP, 8-state):
---HHHHHHHHHHHHHHHHHHTT--GGG-S-HHHHHHHHHHHHHHHHHH-TTSTTTHHHHHHHHHHHHHHHTTTS------S-----------------------TTS---GGGTT-GGGTT-HHHHHHHHHHTT-STT-S-----SPPPHHHHHHHHHHHHHHHHHHHHHHTTS----

Sequence (179 aa):
MNSLKSAMKELQATAAQLAESRGLQPDELPCHKDALLILAAAALKNIEKDENIFLSSSEIVAAAKSARHMLRPYLPCLLREEGKGEMRADKKRGRVNAHDNNSDDDENEDLGQYSHTKVFDGNAKKRAKFARLMGGGKGEGSHHNTFAADASTIKRINGELEDQFNTALSRLGKKGLGA

Radius of gyration: 26.24 Å; chains: 1; bounding box: 75×30×72 Å

Foldseek 3Di:
DDPPVRVVVVLVVLLQVQCVVLVHHPVRQVDPVLSVLSSLLSVLVVLLVPPVPPDVSVVSNVVSVVVNVVSVVVHDHPPPPPDDDDDPDDPDDDDPDDPDPPDPVLPQQPQDVCPPPCPCVPPVVVSQVNSVVQQSHPPRPDGHHNDDDDPVRVVVVVVVVVVVVVVVVVVVVPPDPDD